Protein AF-A0A0F7FQ70-F1 (afdb_monomer)

Mean predicted aligned error: 16.41 Å

Sequence (147 aa):
MAVAADLGVTAEPLRTWVHQDKVEPVPGRRAAGESEAEELARLRAENARLLKAEKEWYPEHEILRRAAAPTFAPGGEVRLHRWHFISDNRADFGVKRLCRVLGASRAGYYRHLATRARRRRVPGRGEADRGQDPCHPRRAPWRCRSR

pLDDT: mean 76.31, std 18.81, range [36.97, 96.25]

Secondary structure (DSSP, 8-state):
-HHHHHTT--HHHHHHHHHHHHH----SSPPTT--HHHHHHHHHHHHHHH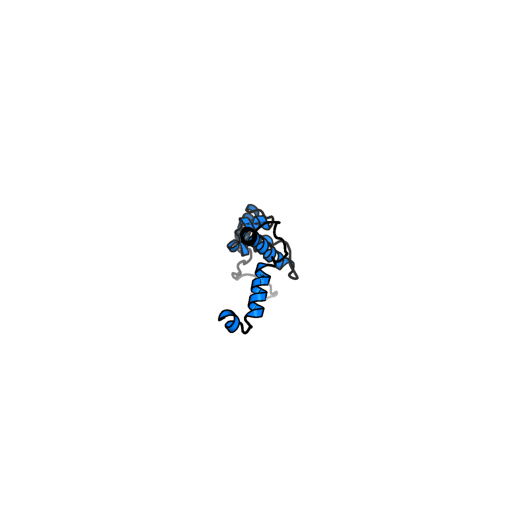HHHHHHHHHHHHHHHHHHGGGGSTT--TTSHHHHHHHHHHHHH-HHHHHHHTT--HHHHHHHHHHHHHHHHS--S--------S-------------

Structure (mmCIF, N/CA/C/O backbone):
data_AF-A0A0F7FQ70-F1
#
_entry.id   AF-A0A0F7FQ70-F1
#
loop_
_atom_site.group_PDB
_atom_site.id
_atom_site.type_symbol
_atom_site.label_atom_id
_atom_site.label_alt_id
_atom_site.label_comp_id
_atom_site.label_asym_id
_atom_site.label_entity_id
_atom_site.label_seq_id
_atom_site.pdbx_PDB_ins_code
_atom_site.Cartn_x
_atom_site.Cartn_y
_atom_site.Cartn_z
_atom_site.occupancy
_atom_site.B_iso_or_equiv
_atom_site.auth_seq_id
_atom_site.auth_comp_id
_atom_site.auth_asym_id
_atom_site.auth_atom_id
_atom_site.pdbx_PDB_model_num
ATOM 1 N N . MET A 1 1 ? -24.125 -20.918 40.173 1.00 57.19 1 MET A N 1
ATOM 2 C CA . MET A 1 1 ? -22.965 -21.592 40.798 1.00 57.19 1 MET A CA 1
ATOM 3 C C . MET A 1 1 ? -22.102 -22.359 39.795 1.00 57.19 1 MET A C 1
ATOM 5 O O . MET A 1 1 ? -20.919 -22.465 40.061 1.00 57.19 1 MET A O 1
ATOM 9 N N . ALA A 1 2 ? -22.631 -22.819 38.649 1.00 78.38 2 ALA A N 1
ATOM 10 C CA . ALA A 1 2 ? -21.853 -23.564 37.645 1.00 78.38 2 ALA A CA 1
ATOM 11 C C . ALA A 1 2 ? -20.607 -22.813 37.126 1.00 78.38 2 ALA A C 1
ATOM 13 O O . ALA A 1 2 ? -19.503 -23.310 37.276 1.00 78.38 2 ALA A O 1
ATOM 14 N N . VAL A 1 3 ? -20.757 -21.559 36.677 1.00 85.19 3 VAL A N 1
ATOM 15 C CA . VAL A 1 3 ? -19.649 -20.769 36.093 1.00 85.19 3 VAL A CA 1
ATOM 16 C C . VAL A 1 3 ? -18.444 -20.597 37.033 1.00 85.19 3 VAL A C 1
ATOM 18 O O . VAL A 1 3 ? -17.309 -20.622 36.582 1.00 85.19 3 VAL A O 1
ATOM 21 N N . ALA A 1 4 ? -18.661 -20.434 38.343 1.00 89.06 4 ALA A N 1
ATOM 22 C CA . ALA A 1 4 ? -17.558 -20.308 39.303 1.00 89.06 4 ALA A CA 1
ATOM 23 C C . ALA A 1 4 ? -16.790 -21.634 39.458 1.00 89.06 4 ALA A C 1
ATOM 25 O O . ALA A 1 4 ? -15.562 -21.639 39.479 1.00 89.06 4 ALA A O 1
ATOM 26 N N . ALA A 1 5 ? -17.520 -22.754 39.493 1.00 87.00 5 ALA A N 1
ATOM 27 C CA . ALA A 1 5 ? -16.941 -24.090 39.570 1.00 87.00 5 ALA A CA 1
ATOM 28 C C . ALA A 1 5 ? -16.152 -24.450 38.299 1.00 87.00 5 ALA A C 1
ATOM 30 O O . ALA A 1 5 ? -15.048 -24.974 38.412 1.00 87.00 5 ALA A O 1
ATOM 31 N N . ASP A 1 6 ? -16.664 -24.094 37.116 1.00 89.94 6 ASP A N 1
ATOM 32 C CA . ASP A 1 6 ? -15.988 -24.319 35.827 1.00 89.94 6 ASP A CA 1
ATOM 33 C C . ASP A 1 6 ? -14.658 -23.550 35.722 1.00 89.94 6 ASP A C 1
ATOM 35 O O . ASP A 1 6 ? -13.715 -23.995 35.070 1.00 89.94 6 ASP A O 1
ATOM 39 N N . LEU A 1 7 ? -14.571 -22.399 36.395 1.00 88.12 7 LEU A N 1
ATOM 40 C CA . LEU A 1 7 ? -13.381 -21.548 36.461 1.00 88.12 7 LEU A CA 1
ATOM 41 C C . LEU A 1 7 ? -12.443 -21.903 37.631 1.00 88.12 7 LEU A C 1
ATOM 43 O O . LEU A 1 7 ? -11.399 -21.271 37.784 1.00 88.12 7 LEU A O 1
ATOM 47 N N . GLY A 1 8 ? -12.805 -22.879 38.472 1.00 90.81 8 GLY A N 1
ATOM 48 C CA . GLY A 1 8 ? -12.015 -23.276 39.643 1.00 90.81 8 GLY A CA 1
ATOM 49 C C . GLY A 1 8 ? -11.924 -22.204 40.737 1.00 90.81 8 GLY A C 1
ATOM 50 O O . GLY A 1 8 ? -11.004 -22.239 41.553 1.00 90.81 8 GLY A O 1
ATOM 51 N N . VAL A 1 9 ? -12.856 -21.246 40.765 1.00 91.44 9 VAL A N 1
ATOM 52 C CA . VAL A 1 9 ? -12.894 -20.151 41.748 1.00 91.44 9 VAL A CA 1
ATOM 53 C C . VAL A 1 9 ? -14.139 -20.239 42.623 1.00 91.44 9 VAL A C 1
ATOM 55 O O . VAL A 1 9 ? -15.178 -20.776 42.238 1.00 91.44 9 VAL A O 1
ATOM 58 N N . THR A 1 10 ? -14.063 -19.690 43.832 1.00 90.31 10 THR A N 1
ATOM 59 C CA . THR A 1 10 ? -15.238 -19.601 44.701 1.00 90.31 10 THR A CA 1
ATOM 60 C C . THR A 1 10 ? -16.203 -18.518 44.199 1.00 90.31 10 THR A C 1
ATOM 62 O O . THR A 1 10 ? -15.847 -17.617 43.435 1.00 90.31 10 THR A O 1
ATOM 65 N N . ALA A 1 11 ? -17.473 -18.606 44.603 1.00 89.62 11 ALA A N 1
ATOM 66 C CA . ALA A 1 11 ? -18.513 -17.694 44.121 1.00 89.62 11 ALA A CA 1
ATOM 67 C C . ALA A 1 11 ? -18.330 -16.241 44.602 1.00 89.62 11 ALA A C 1
ATOM 69 O O . ALA A 1 11 ? -18.849 -15.323 43.970 1.00 89.62 11 ALA A O 1
ATOM 70 N N . GLU A 1 12 ? -17.622 -16.025 45.711 1.00 90.50 12 GLU A N 1
ATOM 71 C CA . GLU A 1 12 ? -17.380 -14.700 46.296 1.00 90.50 12 GLU A CA 1
ATOM 72 C C . GLU A 1 12 ? -16.413 -13.840 45.464 1.00 90.50 12 GLU A C 1
ATOM 74 O O . GLU A 1 12 ? -16.830 -12.757 45.058 1.00 90.50 12 GLU A O 1
ATOM 79 N N . PRO A 1 13 ? -15.198 -14.297 45.098 1.00 90.31 13 PRO A N 1
ATOM 80 C CA . PRO A 1 13 ? -14.314 -13.587 44.172 1.00 90.31 13 PRO A CA 1
ATOM 81 C C . PRO A 1 13 ? -14.985 -13.250 42.841 1.00 90.31 13 PRO A C 1
ATOM 83 O O . PRO A 1 13 ? -14.885 -12.118 42.377 1.00 90.31 13 PRO A O 1
ATOM 86 N N . LEU A 1 14 ? -15.740 -14.194 42.264 1.00 90.25 14 LEU A N 1
ATOM 87 C CA . LEU A 1 14 ? -16.453 -13.960 41.007 1.00 90.25 14 LEU A CA 1
ATOM 88 C C . LEU A 1 14 ? -17.495 -12.841 41.147 1.00 90.25 14 LEU A C 1
ATOM 90 O O . LEU A 1 14 ? -17.625 -12.005 40.258 1.00 90.25 14 LEU A O 1
ATOM 94 N N .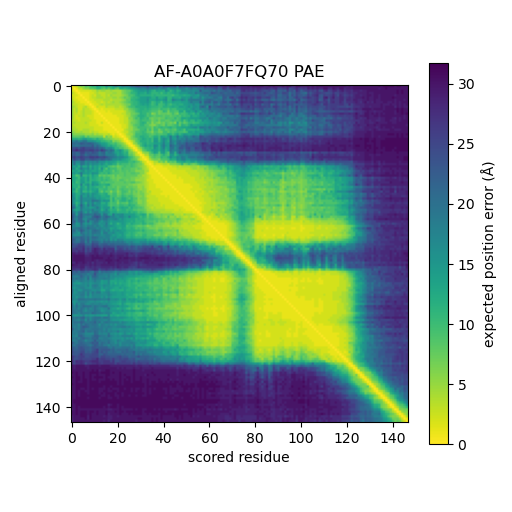 ARG A 1 15 ? -18.227 -12.791 42.267 1.00 90.06 15 ARG A N 1
ATOM 95 C CA . ARG A 1 15 ? -19.183 -11.707 42.548 1.00 90.06 15 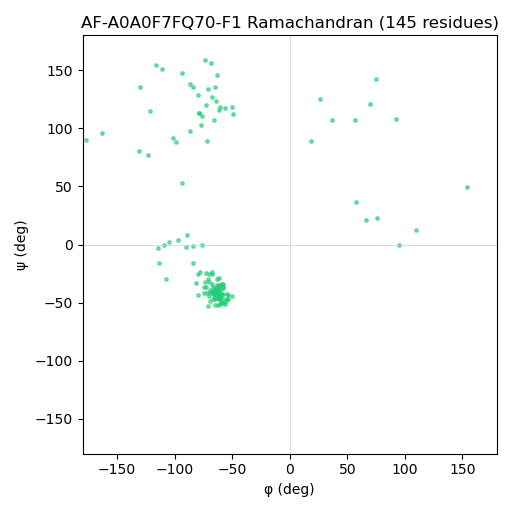ARG A CA 1
ATOM 96 C C . ARG A 1 15 ? -18.484 -10.370 42.743 1.00 90.06 15 ARG A C 1
ATOM 98 O O . ARG A 1 15 ? -18.973 -9.373 42.221 1.00 90.06 15 ARG A O 1
ATOM 105 N N . THR A 1 16 ? -17.357 -10.355 43.450 1.00 91.38 16 THR A N 1
ATOM 106 C CA . THR A 1 16 ? -16.540 -9.151 43.635 1.00 91.38 16 THR A CA 1
ATOM 107 C C . THR A 1 16 ? -16.040 -8.624 42.296 1.00 91.38 16 THR A C 1
ATOM 109 O O . THR A 1 16 ? -16.201 -7.439 42.033 1.00 91.38 16 THR A O 1
ATOM 112 N N . TRP A 1 17 ? -15.533 -9.483 41.410 1.00 90.38 17 TRP A N 1
ATOM 113 C CA . TRP A 1 17 ? -15.087 -9.070 40.077 1.00 90.38 17 TRP A CA 1
ATOM 114 C C . TRP A 1 17 ? -16.235 -8.597 39.189 1.00 90.38 17 TRP A C 1
ATOM 116 O O . TRP A 1 17 ? -16.111 -7.560 38.553 1.00 90.38 17 TRP A O 1
ATOM 126 N N . VAL A 1 18 ? -17.383 -9.283 39.197 1.00 89.88 18 VAL A N 1
ATOM 127 C CA . VAL A 1 18 ? -18.585 -8.829 38.470 1.00 89.88 18 VAL A CA 1
ATOM 128 C C . VAL A 1 18 ? -19.079 -7.481 38.996 1.00 89.88 18 VAL A C 1
ATOM 130 O O . VAL A 1 18 ? -19.590 -6.666 38.235 1.00 89.88 18 VAL A O 1
ATOM 133 N N . HIS A 1 19 ? -18.965 -7.236 40.299 1.00 87.19 19 HIS A N 1
ATOM 134 C CA . HIS A 1 19 ? -19.322 -5.951 40.884 1.00 87.19 19 HIS A CA 1
ATOM 135 C C . HIS A 1 19 ? -18.302 -4.867 40.519 1.00 87.19 19 HIS A C 1
ATOM 137 O O . HIS A 1 19 ? -18.694 -3.755 40.190 1.00 87.19 19 HIS A O 1
ATOM 143 N N . GLN A 1 20 ? -17.008 -5.180 40.555 1.00 82.38 20 GLN A N 1
ATOM 144 C CA . GLN A 1 20 ? -15.939 -4.263 40.160 1.00 82.38 20 GLN A CA 1
ATOM 145 C C . GLN A 1 20 ? -16.044 -3.880 38.683 1.00 82.38 20 GLN A C 1
ATOM 147 O O . GLN A 1 20 ? -16.004 -2.699 38.383 1.00 82.38 20 GLN A O 1
ATOM 152 N N . ASP A 1 21 ? -16.293 -4.832 37.785 1.00 81.88 21 ASP A N 1
ATOM 153 C CA . ASP A 1 21 ? -16.492 -4.587 36.347 1.00 81.88 21 ASP A CA 1
ATOM 154 C C . ASP A 1 21 ? -17.671 -3.637 36.064 1.00 81.88 21 ASP A C 1
ATOM 156 O O . ASP A 1 21 ? -17.619 -2.797 35.174 1.00 81.88 21 ASP A O 1
ATOM 160 N N . LYS A 1 22 ? -18.726 -3.708 36.885 1.00 76.38 22 LYS A N 1
ATOM 161 C CA . LYS A 1 22 ? -19.888 -2.812 36.782 1.00 76.38 22 LYS A CA 1
ATOM 162 C C . LYS A 1 22 ? -19.658 -1.414 37.354 1.00 76.38 22 LYS A C 1
ATOM 164 O O . LYS A 1 22 ? -20.421 -0.508 37.026 1.00 76.38 22 LYS A O 1
ATOM 169 N N . VAL A 1 23 ? -18.703 -1.259 38.270 1.00 70.94 23 VAL A N 1
ATOM 170 C CA . VAL A 1 23 ? -18.504 -0.030 39.059 1.00 70.94 23 VAL A CA 1
ATOM 171 C C . VAL A 1 23 ? -17.271 0.748 38.618 1.00 70.94 23 VAL A C 1
ATOM 173 O O . VAL A 1 23 ? -17.275 1.970 38.723 1.00 70.94 23 VAL A O 1
ATOM 176 N N . GLU A 1 24 ? -16.251 0.068 38.101 1.00 64.50 24 GLU A N 1
ATOM 177 C CA . GLU A 1 24 ? -15.010 0.649 37.598 1.00 64.50 24 GLU A CA 1
ATOM 178 C C . GLU A 1 24 ? -15.082 0.767 36.068 1.00 64.50 24 GLU A C 1
ATOM 180 O O . GLU A 1 24 ? -14.649 -0.141 35.353 1.00 64.50 24 GLU A O 1
ATOM 185 N N . PRO A 1 25 ? -15.608 1.873 35.509 1.00 59.75 25 PRO A N 1
ATOM 186 C CA . PRO A 1 25 ? -15.369 2.167 34.108 1.00 59.75 25 PRO A CA 1
ATOM 187 C C . PRO A 1 25 ? -13.857 2.316 33.925 1.00 59.75 25 PRO A C 1
ATOM 189 O O . PRO A 1 25 ? -13.252 3.200 34.529 1.00 59.75 25 PRO A O 1
ATOM 192 N N . VAL A 1 26 ? -13.241 1.458 33.104 1.00 62.31 26 VAL A N 1
ATOM 193 C CA . VAL A 1 26 ? -11.800 1.516 32.807 1.00 62.31 26 VAL A CA 1
ATOM 194 C C . VAL A 1 26 ? -11.427 2.960 32.435 1.00 62.31 26 VAL A C 1
ATOM 196 O O . VAL A 1 26 ? -11.874 3.455 31.393 1.00 62.31 26 VAL A O 1
ATOM 199 N N . PRO A 1 27 ? -10.637 3.675 33.261 1.00 52.97 27 PRO A N 1
ATOM 200 C CA . PRO A 1 27 ? -10.336 5.065 32.994 1.00 52.97 27 PRO A CA 1
ATOM 201 C C . PRO A 1 27 ? -9.282 5.123 31.896 1.00 52.97 27 PRO A C 1
ATOM 203 O O . PRO A 1 27 ? -8.094 4.884 32.105 1.00 52.97 27 PRO A O 1
ATOM 206 N N . GLY A 1 28 ? -9.745 5.440 30.692 1.00 56.56 28 GLY A N 1
ATOM 207 C CA . GLY A 1 2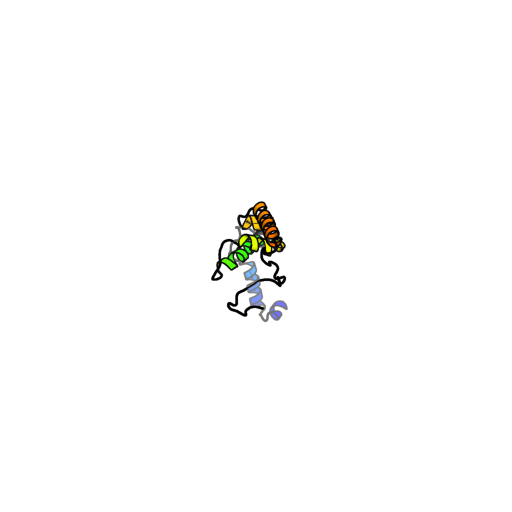8 ? -8.884 5.604 29.537 1.00 56.56 28 GLY A CA 1
ATOM 208 C C . GLY A 1 28 ? -9.669 6.044 28.314 1.00 56.56 28 GLY A C 1
ATOM 209 O O . GLY A 1 28 ? -10.071 5.214 27.516 1.00 56.56 28 GLY A O 1
ATOM 210 N N . ARG A 1 29 ? -9.794 7.366 28.125 1.00 56.69 29 ARG A N 1
ATOM 211 C CA . ARG A 1 29 ? -10.175 8.008 26.848 1.00 56.69 29 ARG A CA 1
ATOM 212 C C . ARG A 1 29 ? -11.663 7.942 26.436 1.00 56.69 29 ARG A C 1
ATOM 214 O O . ARG A 1 29 ? -11.964 8.155 25.262 1.00 56.69 29 ARG A O 1
ATOM 221 N N . ARG A 1 30 ? -12.596 7.762 27.376 1.00 56.91 30 ARG A N 1
ATOM 222 C CA . ARG A 1 30 ? -14.028 8.014 27.112 1.00 56.91 30 ARG A CA 1
ATOM 223 C C . ARG A 1 30 ? -14.270 9.515 26.976 1.00 56.91 30 ARG A C 1
ATOM 225 O O . ARG A 1 30 ? -13.773 10.290 27.797 1.00 56.91 30 ARG A O 1
ATOM 232 N N . ALA A 1 31 ? -15.023 9.940 25.962 1.00 59.94 31 ALA A N 1
ATOM 233 C CA . ALA A 1 31 ? -15.572 11.291 25.980 1.00 59.94 31 ALA A CA 1
ATOM 234 C C . ALA A 1 31 ? -16.557 11.366 27.157 1.00 59.94 31 ALA A C 1
ATOM 236 O O . ALA A 1 31 ? -17.305 10.419 27.400 1.00 59.94 31 ALA A O 1
ATOM 237 N N . ALA A 1 32 ? -16.509 12.441 27.944 1.00 58.03 32 ALA A N 1
ATOM 238 C CA . ALA A 1 32 ? -17.311 12.539 29.160 1.00 58.03 32 ALA A CA 1
ATOM 239 C C . ALA A 1 32 ? -18.808 12.348 28.840 1.00 58.03 32 ALA A C 1
ATOM 241 O O . ALA A 1 32 ? -19.382 13.137 28.094 1.00 58.03 32 ALA A O 1
ATOM 242 N N . GLY A 1 33 ? -19.419 11.298 29.402 1.00 64.75 33 GLY A N 1
ATOM 243 C CA . GLY A 1 33 ? -20.840 10.968 29.227 1.00 64.75 33 GLY A CA 1
ATOM 244 C C . GLY A 1 33 ? -21.171 9.959 28.121 1.00 64.75 33 GLY A C 1
ATOM 245 O O . GLY A 1 33 ? -22.339 9.627 27.961 1.00 64.75 33 GLY A O 1
ATOM 246 N N . GLU A 1 34 ? -20.182 9.454 27.382 1.00 71.56 34 GLU A N 1
ATOM 247 C CA . GLU A 1 34 ? -20.384 8.444 26.337 1.00 71.56 34 GLU A CA 1
ATOM 248 C C . GLU A 1 34 ? -20.514 7.043 26.962 1.00 71.56 34 GLU A C 1
ATOM 250 O O . GLU A 1 34 ? -19.686 6.626 27.782 1.00 71.56 34 GLU A O 1
ATOM 255 N N . SER A 1 35 ? -21.570 6.316 26.599 1.00 80.88 35 SER A N 1
ATOM 256 C CA . SER A 1 35 ? -21.757 4.931 27.035 1.00 80.88 35 SER A CA 1
ATOM 257 C C . SER A 1 35 ? -20.716 4.007 26.393 1.00 80.88 35 SER A C 1
ATOM 259 O O . SER A 1 35 ? -20.199 4.268 25.308 1.00 80.88 35 SER A O 1
ATOM 261 N N . GLU A 1 36 ? -20.438 2.866 27.024 1.00 79.69 36 GLU A N 1
ATOM 262 C CA . GLU A 1 36 ? -19.492 1.870 26.491 1.00 79.69 36 GLU A CA 1
ATOM 263 C C . GLU A 1 36 ? -19.890 1.368 25.099 1.00 79.69 36 GLU A C 1
ATOM 265 O O . GLU A 1 36 ? -19.041 1.096 24.250 1.00 79.69 36 GLU A O 1
ATOM 270 N N . ALA A 1 37 ? -21.198 1.280 24.844 1.00 83.44 37 ALA A N 1
ATOM 271 C CA . ALA A 1 37 ? -21.737 0.896 23.548 1.00 83.44 37 ALA A CA 1
ATOM 272 C C . ALA A 1 37 ? -21.448 1.951 22.466 1.00 83.44 37 ALA A C 1
ATOM 274 O O . ALA A 1 37 ? -21.101 1.592 21.337 1.00 83.44 37 ALA A O 1
ATOM 275 N N . GLU A 1 38 ? -21.561 3.235 22.804 1.00 85.69 38 GLU A N 1
ATOM 276 C CA . GLU A 1 38 ? -21.273 4.356 21.901 1.00 85.69 38 GLU A CA 1
ATOM 277 C C . GLU A 1 38 ? -19.773 4.473 21.614 1.00 85.69 38 GLU A C 1
ATOM 279 O O . GLU A 1 38 ? -19.376 4.563 20.449 1.00 85.69 38 GLU A O 1
ATOM 284 N N . GLU A 1 39 ? -18.930 4.359 22.643 1.00 86.44 39 GLU A N 1
ATOM 285 C CA . GLU A 1 39 ? -17.475 4.323 22.487 1.00 86.44 39 GLU A CA 1
ATOM 286 C C . GLU A 1 39 ? -17.048 3.158 21.580 1.00 86.44 39 GLU A C 1
ATOM 288 O O . GLU A 1 39 ? -16.277 3.337 20.631 1.00 86.44 39 GLU A O 1
ATOM 293 N N . LEU A 1 40 ? -17.595 1.962 21.811 1.00 88.50 40 LEU A N 1
ATOM 294 C CA . LEU A 1 40 ? -17.294 0.780 21.008 1.00 88.50 40 LEU A CA 1
ATOM 295 C C . LEU A 1 40 ? -17.755 0.937 19.551 1.00 88.50 40 LEU A C 1
ATOM 297 O O . LEU A 1 40 ? -17.054 0.501 18.632 1.00 88.50 40 LEU A O 1
ATOM 301 N N . ALA A 1 41 ? -18.911 1.562 19.318 1.00 91.75 41 ALA A N 1
ATOM 302 C CA . ALA A 1 41 ? -19.396 1.865 17.975 1.00 91.75 41 ALA A CA 1
ATOM 303 C C . ALA A 1 41 ? -18.473 2.863 17.257 1.00 91.75 41 ALA A C 1
ATOM 305 O O . ALA A 1 41 ? -1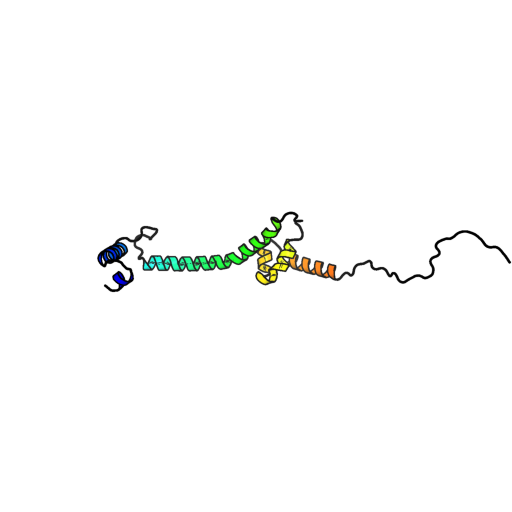8.091 2.619 16.106 1.00 91.75 41 ALA A O 1
ATOM 306 N N . ARG A 1 42 ? -18.041 3.928 17.947 1.00 92.25 42 ARG A N 1
ATOM 307 C CA . ARG A 1 42 ? -17.078 4.907 17.422 1.00 92.25 42 ARG A CA 1
ATOM 308 C C . ARG A 1 42 ? -15.755 4.243 17.057 1.00 92.25 42 ARG A C 1
ATOM 310 O O . ARG A 1 42 ? -15.287 4.399 15.931 1.00 92.25 42 ARG A O 1
ATOM 317 N N . LEU A 1 43 ? -15.183 3.461 17.972 1.00 94.31 43 LEU A N 1
ATOM 318 C CA . LEU A 1 43 ? -13.912 2.769 17.752 1.00 94.31 43 LEU A CA 1
ATOM 319 C C . LEU A 1 43 ? -14.000 1.758 16.603 1.00 94.31 43 LEU A C 1
ATOM 321 O O . LEU A 1 43 ? -13.054 1.619 15.830 1.00 94.31 43 LEU A O 1
ATOM 325 N N . ARG A 1 44 ? -15.132 1.064 16.430 1.00 94.69 44 ARG A N 1
ATOM 326 C CA . ARG A 1 44 ? -15.341 0.168 15.277 1.00 94.69 44 ARG A CA 1
ATOM 327 C C . ARG A 1 44 ? -15.431 0.933 13.959 1.00 94.69 44 ARG A C 1
ATOM 329 O O . ARG A 1 44 ? -14.840 0.492 12.973 1.00 94.69 44 ARG A O 1
ATOM 336 N N . ALA A 1 45 ? -16.124 2.069 13.935 1.00 95.19 45 ALA A N 1
ATOM 337 C CA . ALA A 1 45 ? -16.197 2.922 12.751 1.00 95.19 45 ALA A CA 1
ATOM 338 C C . ALA A 1 45 ? -14.819 3.503 12.386 1.00 95.19 45 ALA A C 1
ATOM 340 O O . ALA A 1 45 ? -14.431 3.507 11.215 1.00 95.19 45 ALA A O 1
ATOM 341 N N . GLU A 1 46 ? -14.051 3.934 13.387 1.00 93.75 46 GLU A N 1
ATOM 342 C CA . GLU A 1 46 ? -12.689 4.431 13.208 1.00 93.75 46 GLU A CA 1
ATOM 343 C C . GLU A 1 46 ? -11.742 3.331 12.715 1.00 93.75 46 GLU A C 1
ATOM 345 O O . GLU A 1 46 ? -11.062 3.523 11.708 1.00 93.75 46 GLU A O 1
ATOM 350 N N . ASN A 1 47 ? -11.768 2.144 13.325 1.00 95.94 47 ASN A N 1
ATOM 351 C CA . ASN A 1 47 ? -10.995 0.993 12.855 1.00 95.94 47 ASN A CA 1
ATOM 352 C C . ASN A 1 47 ? -11.348 0.617 11.411 1.00 95.94 47 ASN A C 1
ATOM 354 O O . ASN A 1 47 ? -10.455 0.379 10.601 1.00 95.94 47 ASN A O 1
ATOM 358 N N . ALA A 1 48 ? -12.633 0.614 11.045 1.00 96.25 48 ALA A N 1
ATOM 359 C CA . ALA A 1 48 ? -13.048 0.347 9.669 1.00 96.25 48 ALA A CA 1
ATOM 360 C C . ALA A 1 48 ? -12.497 1.399 8.687 1.00 96.25 48 ALA A C 1
ATOM 362 O O . ALA A 1 48 ? -12.036 1.054 7.593 1.00 96.25 48 ALA A O 1
ATOM 363 N N . ARG A 1 49 ? -12.496 2.678 9.083 1.00 94.69 49 ARG A N 1
ATOM 364 C CA . ARG A 1 49 ? -11.903 3.771 8.301 1.00 94.69 49 ARG A CA 1
ATOM 365 C C . ARG A 1 49 ? -10.389 3.605 8.153 1.00 94.69 49 ARG A C 1
ATOM 367 O O . ARG A 1 49 ? -9.881 3.765 7.042 1.00 94.69 49 ARG A O 1
ATOM 374 N N . LEU A 1 50 ? -9.682 3.275 9.232 1.00 94.00 50 LEU A N 1
ATOM 375 C CA . LEU A 1 50 ? -8.230 3.073 9.223 1.00 94.00 50 LEU A CA 1
ATOM 376 C C . LEU A 1 50 ? -7.835 1.872 8.361 1.00 94.00 50 LEU A C 1
ATOM 378 O O . LEU A 1 50 ? -6.970 2.008 7.501 1.00 94.00 50 LEU A O 1
ATOM 382 N N . LEU A 1 51 ? -8.534 0.743 8.489 1.00 94.00 51 LEU A N 1
ATOM 383 C CA . LEU A 1 51 ? -8.300 -0.442 7.656 1.00 94.00 51 LEU A CA 1
ATOM 384 C C . LEU A 1 51 ? -8.514 -0.157 6.165 1.00 94.00 51 LEU A C 1
ATOM 386 O O . LEU A 1 51 ? -7.826 -0.718 5.311 1.00 94.00 51 LEU A O 1
ATOM 390 N N . LYS A 1 52 ? -9.468 0.714 5.822 1.00 92.31 52 LYS A N 1
ATOM 391 C CA . LYS A 1 52 ? -9.654 1.153 4.435 1.00 92.31 52 LYS A CA 1
ATOM 392 C C . LYS A 1 52 ? -8.464 1.986 3.952 1.00 92.31 52 LYS A C 1
ATOM 394 O O . LYS A 1 52 ? -7.952 1.719 2.867 1.00 92.31 52 LYS A O 1
ATOM 399 N N . ALA A 1 53 ? -8.013 2.948 4.755 1.00 88.94 53 ALA A N 1
ATOM 400 C CA . ALA A 1 53 ? -6.862 3.785 4.423 1.00 88.94 53 ALA A CA 1
ATOM 401 C C . ALA A 1 53 ? -5.570 2.958 4.281 1.00 88.94 53 ALA A C 1
ATOM 403 O O . ALA A 1 53 ? -4.807 3.158 3.337 1.00 88.94 53 ALA A O 1
ATOM 404 N N . GLU A 1 54 ? -5.359 1.976 5.159 1.00 88.88 54 GLU A N 1
ATOM 405 C CA . GLU A 1 54 ? -4.216 1.064 5.094 1.00 88.88 54 GLU A CA 1
ATOM 406 C C . GLU A 1 54 ? -4.213 0.256 3.790 1.00 88.88 54 GLU A C 1
ATOM 408 O O . GLU A 1 54 ? -3.197 0.198 3.098 1.00 88.88 54 GLU A O 1
ATOM 413 N N . LYS A 1 55 ? -5.366 -0.297 3.391 1.00 86.00 55 LYS A N 1
ATOM 414 C CA . LYS A 1 55 ? -5.508 -1.020 2.115 1.00 86.00 55 LYS A CA 1
ATOM 415 C C . LYS A 1 55 ? -5.214 -0.144 0.898 1.00 86.00 55 LYS A C 1
ATOM 417 O O . LYS A 1 55 ? -4.693 -0.646 -0.097 1.00 86.00 55 LYS A O 1
ATOM 422 N N . GLU A 1 56 ? -5.556 1.141 0.949 1.00 85.94 56 GLU A N 1
ATOM 423 C CA . GLU A 1 56 ? -5.268 2.089 -0.132 1.00 85.94 56 GLU A CA 1
ATOM 424 C C . GLU A 1 56 ? -3.778 2.452 -0.203 1.00 85.94 56 GLU A C 1
ATOM 426 O O . GLU A 1 56 ? -3.234 2.583 -1.302 1.00 85.94 56 GLU A O 1
ATOM 431 N N . TRP A 1 57 ? -3.112 2.561 0.949 1.00 87.06 57 TRP A N 1
ATOM 432 C CA . TRP A 1 57 ? -1.699 2.934 1.051 1.00 87.06 57 TRP A CA 1
ATOM 433 C C . TRP A 1 57 ? -0.733 1.765 0.800 1.00 87.06 57 TRP A C 1
ATOM 435 O O . TRP A 1 57 ? 0.334 1.949 0.205 1.00 87.06 57 TRP A O 1
ATOM 445 N N . TYR A 1 58 ? -1.121 0.545 1.184 1.00 87.25 58 TYR A N 1
ATOM 446 C CA . TYR A 1 58 ? -0.284 -0.657 1.115 1.00 87.25 58 TYR A CA 1
ATOM 447 C C . TYR A 1 58 ? 0.387 -0.897 -0.254 1.00 87.25 58 TYR A C 1
ATOM 449 O O . TYR A 1 58 ? 1.589 -1.171 -0.281 1.00 87.25 58 TYR A O 1
ATOM 457 N N . PRO A 1 59 ? -0.297 -0.747 -1.410 1.00 88.25 59 PRO A N 1
ATOM 458 C CA . PRO A 1 59 ? 0.332 -0.953 -2.712 1.00 88.25 59 PRO A CA 1
ATOM 459 C C . PRO A 1 59 ? 1.458 0.042 -3.000 1.00 88.25 59 PRO A C 1
ATOM 461 O O . PRO A 1 59 ? 2.431 -0.318 -3.655 1.00 88.25 59 PRO A O 1
ATOM 464 N N . GLU A 1 60 ? 1.335 1.293 -2.549 1.00 90.25 60 GLU A N 1
ATOM 465 C CA . GLU A 1 60 ? 2.362 2.317 -2.770 1.00 90.25 60 GLU A CA 1
ATOM 466 C C . GLU A 1 60 ? 3.571 2.080 -1.860 1.00 90.25 60 GLU A C 1
ATOM 468 O O . GLU A 1 60 ? 4.710 2.138 -2.329 1.00 90.25 60 GLU A O 1
ATOM 473 N N . HIS A 1 61 ? 3.328 1.716 -0.599 1.00 91.38 61 HIS A N 1
ATOM 474 C CA . HIS A 1 61 ? 4.389 1.338 0.332 1.00 91.38 61 HIS A CA 1
ATOM 475 C C . HIS A 1 61 ? 5.165 0.104 -0.142 1.00 91.38 61 HIS A C 1
ATOM 477 O O . HIS A 1 61 ? 6.396 0.110 -0.153 1.00 91.38 61 HIS A O 1
ATOM 483 N N . GLU A 1 62 ? 4.466 -0.931 -0.609 1.00 93.12 62 GLU A N 1
ATOM 484 C CA . GLU A 1 62 ? 5.103 -2.144 -1.123 1.00 93.12 62 GLU A CA 1
ATOM 485 C C . GLU A 1 62 ? 5.941 -1.863 -2.381 1.00 93.12 62 GLU A C 1
ATOM 487 O O . GLU A 1 62 ? 7.038 -2.407 -2.527 1.00 93.12 62 GLU A O 1
ATOM 492 N N . ILE A 1 63 ? 5.484 -0.962 -3.262 1.00 91.62 63 ILE A N 1
ATOM 493 C CA . ILE A 1 63 ? 6.282 -0.500 -4.407 1.00 91.62 63 ILE A CA 1
ATOM 494 C C . ILE A 1 63 ? 7.592 0.134 -3.932 1.00 91.62 63 ILE A C 1
ATOM 496 O O . ILE A 1 63 ? 8.653 -0.219 -4.449 1.00 91.62 63 ILE A O 1
ATOM 500 N N . LEU A 1 64 ? 7.535 1.055 -2.967 1.00 88.56 64 LEU A N 1
ATOM 501 C CA . LEU A 1 64 ? 8.727 1.734 -2.450 1.00 88.56 64 LEU A CA 1
ATOM 502 C C . LEU A 1 64 ? 9.674 0.752 -1.751 1.00 88.56 64 LEU A C 1
ATOM 504 O O . LEU A 1 64 ? 10.878 0.786 -2.011 1.00 88.56 64 LEU A O 1
ATOM 508 N N . ARG A 1 65 ? 9.137 -0.177 -0.951 1.00 88.62 65 ARG A N 1
ATOM 509 C CA . ARG A 1 65 ? 9.910 -1.237 -0.289 1.00 88.62 65 ARG A CA 1
ATOM 510 C C . ARG A 1 65 ? 10.668 -2.098 -1.302 1.00 88.62 65 ARG A C 1
ATOM 512 O O . ARG A 1 65 ? 11.879 -2.273 -1.173 1.00 88.62 65 ARG A O 1
ATOM 519 N N . ARG A 1 66 ? 9.985 -2.601 -2.339 1.00 88.75 66 ARG A N 1
ATOM 520 C CA . ARG A 1 66 ? 10.616 -3.412 -3.398 1.00 88.75 66 ARG A CA 1
ATOM 521 C C . ARG A 1 66 ? 11.605 -2.604 -4.240 1.00 88.75 66 ARG A C 1
ATOM 523 O O . ARG A 1 66 ? 12.624 -3.145 -4.655 1.00 88.75 66 ARG A O 1
ATOM 530 N N . ALA A 1 67 ? 11.317 -1.329 -4.507 1.00 84.69 67 ALA A N 1
ATOM 531 C CA . ALA A 1 67 ? 12.189 -0.458 -5.295 1.00 84.69 67 ALA A CA 1
ATOM 532 C C . ALA A 1 67 ? 13.476 -0.076 -4.549 1.00 84.69 67 ALA A C 1
ATOM 534 O O . ALA A 1 67 ? 14.501 0.145 -5.191 1.00 84.69 67 ALA A O 1
ATOM 535 N N . ALA A 1 68 ? 13.431 -0.005 -3.217 1.00 79.88 68 ALA A N 1
ATOM 536 C CA . ALA A 1 68 ? 14.581 0.312 -2.378 1.00 79.88 68 ALA A CA 1
ATOM 537 C C . ALA A 1 68 ? 15.516 -0.888 -2.148 1.00 79.88 68 ALA A C 1
ATOM 539 O O . ALA A 1 68 ? 16.705 -0.685 -1.917 1.00 79.88 68 ALA A O 1
ATOM 540 N N . ALA A 1 69 ? 15.017 -2.127 -2.244 1.00 73.62 69 ALA A N 1
ATOM 541 C CA . ALA A 1 69 ? 15.800 -3.332 -1.951 1.00 73.62 69 ALA A CA 1
ATOM 542 C C . ALA A 1 69 ? 17.129 -3.449 -2.743 1.00 73.62 69 ALA A C 1
ATOM 544 O O . ALA A 1 69 ? 18.148 -3.754 -2.125 1.00 73.62 69 ALA A O 1
ATOM 545 N N . PRO A 1 70 ? 17.191 -3.151 -4.059 1.00 66.81 70 PRO A N 1
ATOM 546 C CA . PRO A 1 70 ? 18.442 -3.207 -4.824 1.00 66.81 70 PRO A CA 1
ATOM 547 C C . PRO A 1 70 ? 19.421 -2.070 -4.497 1.00 66.81 70 PRO A C 1
ATOM 549 O O . PRO A 1 70 ? 20.621 -2.226 -4.692 1.00 66.81 70 PRO A O 1
ATOM 552 N N . THR A 1 71 ? 18.933 -0.930 -3.996 1.00 58.69 71 THR A N 1
ATOM 553 C CA . THR A 1 71 ? 19.755 0.251 -3.665 1.00 58.69 71 THR A CA 1
ATOM 554 C C . THR A 1 71 ? 20.690 -0.007 -2.481 1.00 58.69 71 THR A C 1
ATOM 556 O O . THR A 1 71 ? 21.741 0.617 -2.382 1.00 58.69 71 THR A O 1
ATOM 559 N N . PHE A 1 72 ? 20.330 -0.944 -1.601 1.00 53.28 72 PHE A N 1
ATOM 560 C CA . PHE A 1 72 ? 21.145 -1.355 -0.454 1.00 53.28 72 PHE A CA 1
ATOM 561 C C . PHE A 1 72 ? 21.980 -2.618 -0.723 1.00 53.28 72 PHE A C 1
ATOM 563 O O . PHE A 1 72 ? 22.662 -3.101 0.179 1.00 53.28 72 PHE A O 1
ATOM 570 N N . ALA A 1 73 ? 21.954 -3.158 -1.947 1.00 55.31 73 ALA A N 1
ATOM 571 C CA . ALA A 1 73 ? 22.806 -4.277 -2.333 1.00 55.31 73 ALA A CA 1
ATOM 572 C C . ALA A 1 73 ? 24.203 -3.771 -2.761 1.00 55.31 73 ALA A C 1
ATOM 574 O O . ALA A 1 73 ? 24.298 -2.797 -3.516 1.00 55.31 73 ALA A O 1
ATOM 575 N N . PRO A 1 74 ? 25.305 -4.404 -2.315 1.00 44.41 74 PRO A N 1
ATOM 576 C CA . PRO A 1 74 ? 26.650 -3.983 -2.701 1.00 44.41 74 PRO A CA 1
ATOM 577 C C . PRO A 1 74 ? 26.879 -4.154 -4.218 1.00 44.41 74 PRO A C 1
ATOM 579 O O . PRO A 1 74 ? 26.736 -5.254 -4.746 1.00 44.41 74 PRO A O 1
ATOM 582 N N . GLY A 1 75 ? 27.254 -3.062 -4.909 1.00 57.03 75 GLY A N 1
ATOM 583 C CA . GLY A 1 75 ? 27.703 -3.061 -6.318 1.00 57.03 75 GLY A CA 1
ATOM 584 C C . GLY A 1 75 ? 26.775 -2.437 -7.383 1.00 57.03 75 GLY A C 1
ATOM 585 O O . GLY A 1 75 ? 27.009 -2.641 -8.571 1.00 57.03 75 GLY A O 1
ATOM 586 N N . GLY A 1 76 ? 25.720 -1.699 -7.018 1.00 52.44 76 GLY A N 1
ATOM 587 C CA . GLY A 1 76 ? 24.676 -1.268 -7.966 1.00 52.44 76 GLY A CA 1
ATOM 588 C C . GLY A 1 76 ? 25.002 -0.060 -8.866 1.00 52.44 76 GLY A C 1
ATOM 589 O O . GLY A 1 76 ? 25.044 1.080 -8.410 1.00 52.44 76 GLY A O 1
ATOM 590 N N . GLU A 1 77 ? 25.114 -0.280 -10.180 1.00 47.38 77 GLU A N 1
ATOM 591 C CA . GLU A 1 77 ? 25.134 0.774 -11.206 1.00 47.38 77 GLU A CA 1
ATOM 592 C C . GLU A 1 77 ? 23.721 1.38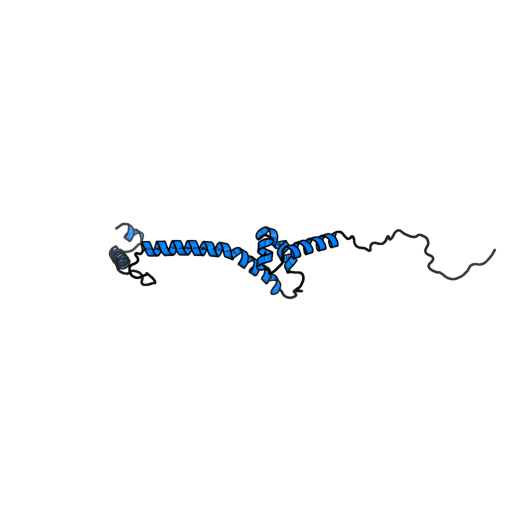8 -11.396 1.00 47.38 77 GLU A C 1
ATOM 594 O O . GLU A 1 77 ? 22.744 0.714 -11.730 1.00 47.38 77 GLU A O 1
ATOM 599 N N . VAL A 1 78 ? 23.580 2.699 -11.167 1.00 50.31 78 VAL A N 1
ATOM 600 C CA . VAL A 1 78 ? 22.296 3.330 -10.771 1.00 50.31 78 VAL A CA 1
ATOM 601 C C . VAL A 1 78 ? 21.332 3.682 -11.928 1.00 50.31 78 VAL A C 1
ATOM 603 O O . VAL A 1 78 ? 20.223 4.154 -11.685 1.00 50.31 78 VAL A O 1
ATOM 606 N N . ARG A 1 79 ? 21.647 3.458 -13.213 1.00 50.12 79 ARG A N 1
ATOM 607 C CA . ARG A 1 79 ? 20.879 4.117 -14.308 1.00 50.12 79 ARG A CA 1
ATOM 608 C C . ARG A 1 79 ? 19.950 3.238 -15.164 1.00 50.12 79 ARG A C 1
ATOM 610 O O . ARG A 1 79 ? 19.221 3.771 -16.001 1.00 50.12 79 ARG A O 1
ATOM 617 N N . LEU A 1 80 ? 19.863 1.929 -14.917 1.00 57.41 80 LEU A N 1
ATOM 618 C CA . LEU A 1 80 ? 18.967 1.012 -15.656 1.00 57.41 80 LEU A CA 1
ATOM 619 C C . LEU A 1 80 ? 17.846 0.386 -14.804 1.00 57.41 80 LEU A C 1
ATOM 621 O O . LEU A 1 80 ? 16.960 -0.283 -15.341 1.00 57.41 80 LEU A O 1
ATOM 625 N N . HIS A 1 81 ? 17.820 0.664 -13.500 1.00 73.88 81 HIS A N 1
ATOM 626 C CA . HIS A 1 81 ? 16.969 -0.065 -12.560 1.00 73.88 81 HIS A CA 1
ATOM 627 C C . HIS A 1 81 ? 15.478 0.297 -12.641 1.00 73.88 81 HIS A C 1
ATOM 629 O O . HIS A 1 81 ? 14.626 -0.582 -12.540 1.00 73.88 81 HIS A O 1
ATOM 635 N N . ARG A 1 82 ? 15.125 1.570 -12.886 1.00 81.88 82 ARG A N 1
ATOM 636 C CA . ARG A 1 82 ? 13.716 2.017 -12.837 1.00 81.88 82 ARG A CA 1
ATOM 637 C C . ARG A 1 82 ? 12.839 1.357 -13.903 1.00 81.88 82 ARG A C 1
ATOM 639 O O . ARG A 1 82 ? 11.724 0.940 -13.613 1.00 81.88 82 ARG A O 1
ATOM 646 N N . TRP A 1 83 ? 13.316 1.265 -15.146 1.00 87.44 83 TRP A N 1
ATOM 647 C CA . TRP A 1 83 ? 12.527 0.668 -16.233 1.00 87.44 83 TRP A CA 1
ATOM 648 C C . TRP A 1 83 ? 12.429 -0.854 -16.122 1.00 87.44 83 TRP A C 1
ATOM 650 O O . TRP A 1 83 ? 11.400 -1.425 -16.495 1.00 87.44 83 TRP A O 1
ATOM 660 N N . HIS A 1 84 ? 13.477 -1.495 -15.597 1.00 88.19 84 HIS A N 1
ATOM 661 C CA . HIS A 1 84 ? 13.461 -2.919 -15.279 1.00 88.19 84 HIS A CA 1
ATOM 662 C C . HIS A 1 84 ? 12.459 -3.202 -14.162 1.00 88.19 84 HIS A C 1
ATOM 664 O O . HIS A 1 84 ? 11.510 -3.938 -14.396 1.00 88.19 84 HIS A O 1
ATOM 670 N N . PHE A 1 85 ? 12.554 -2.472 -13.049 1.00 89.44 85 PHE A N 1
ATOM 671 C CA . PHE A 1 85 ? 11.630 -2.576 -11.924 1.00 89.44 85 PHE A CA 1
ATOM 672 C C . PHE A 1 85 ? 10.163 -2.410 -12.342 1.00 89.44 85 PHE A C 1
ATOM 674 O O . PHE A 1 85 ? 9.320 -3.229 -11.972 1.00 89.44 85 PHE A O 1
ATOM 681 N N . ILE A 1 86 ? 9.851 -1.385 -13.155 1.00 91.81 86 ILE A N 1
ATOM 682 C CA . ILE A 1 86 ? 8.490 -1.193 -13.684 1.00 91.81 86 ILE A CA 1
ATOM 683 C C . ILE A 1 86 ? 8.070 -2.404 -14.514 1.00 91.81 86 ILE A C 1
ATOM 685 O O . ILE A 1 86 ? 6.930 -2.840 -14.409 1.00 91.81 86 ILE A O 1
ATOM 689 N N . SER A 1 87 ? 8.964 -2.955 -15.334 1.00 91.75 87 SER A N 1
ATOM 690 C CA . SER A 1 87 ? 8.648 -4.132 -16.142 1.00 91.75 87 SER A CA 1
ATOM 691 C C . SER A 1 87 ? 8.376 -5.354 -15.272 1.00 91.75 87 SER A C 1
ATOM 693 O O . SER A 1 87 ? 7.377 -6.025 -15.514 1.00 91.75 87 SER A O 1
ATOM 695 N N . ASP A 1 88 ? 9.183 -5.607 -14.250 1.00 92.50 88 ASP A N 1
ATOM 696 C CA . ASP A 1 88 ? 9.072 -6.808 -13.416 1.00 92.50 88 ASP A CA 1
ATOM 697 C C . ASP A 1 88 ? 7.810 -6.780 -12.543 1.00 92.50 88 ASP A C 1
ATOM 699 O O . ASP A 1 88 ? 7.181 -7.808 -12.328 1.00 92.50 88 ASP A O 1
ATOM 703 N N . ASN A 1 89 ? 7.379 -5.589 -12.116 1.00 93.25 89 ASN A N 1
ATOM 704 C CA . ASN A 1 89 ? 6.268 -5.419 -11.176 1.00 93.25 89 ASN A CA 1
ATOM 705 C C . ASN A 1 89 ? 4.961 -4.931 -11.840 1.00 93.25 89 ASN A C 1
ATOM 707 O O . ASN A 1 89 ? 3.962 -4.694 -11.155 1.00 93.25 89 ASN A O 1
ATOM 711 N N . ARG A 1 90 ? 4.925 -4.746 -13.173 1.00 93.88 90 ARG A N 1
ATOM 712 C CA . ARG A 1 90 ? 3.738 -4.197 -13.871 1.00 93.88 90 ARG A CA 1
ATOM 713 C C . ARG A 1 90 ? 2.483 -5.054 -13.730 1.00 93.88 90 ARG A C 1
ATOM 715 O O . ARG A 1 90 ? 1.397 -4.491 -13.823 1.00 93.88 90 ARG A O 1
ATOM 722 N N . ALA A 1 91 ? 2.636 -6.369 -13.565 1.00 95.06 91 ALA A N 1
ATOM 723 C CA . ALA A 1 91 ? 1.520 -7.298 -13.401 1.00 95.06 91 ALA A CA 1
ATOM 724 C C . ALA A 1 91 ? 0.817 -7.090 -12.050 1.00 95.06 91 ALA A C 1
ATOM 726 O O . ALA A 1 91 ? -0.407 -7.073 -12.003 1.00 95.06 91 ALA A O 1
ATOM 727 N N . ASP A 1 92 ? 1.591 -6.824 -10.997 1.00 94.06 92 ASP A N 1
ATOM 728 C CA . ASP A 1 92 ? 1.087 -6.697 -9.628 1.00 94.06 92 ASP A CA 1
ATOM 729 C C . ASP A 1 92 ? 0.444 -5.326 -9.370 1.00 94.06 92 ASP A C 1
ATOM 731 O O . ASP A 1 92 ? -0.615 -5.221 -8.755 1.00 94.06 92 ASP A O 1
ATOM 735 N N . PHE A 1 93 ? 1.079 -4.243 -9.838 1.00 93.19 93 PHE A N 1
ATOM 736 C CA . PHE A 1 93 ? 0.672 -2.877 -9.463 1.00 93.19 93 PHE A CA 1
ATOM 737 C C . PHE A 1 93 ? 0.101 -2.044 -10.612 1.00 93.19 93 PHE A C 1
ATOM 739 O O . PHE A 1 93 ? -0.515 -1.001 -10.373 1.00 93.19 93 PHE A O 1
ATOM 746 N N . GLY A 1 94 ? 0.319 -2.463 -11.859 1.00 94.94 94 GLY A N 1
ATOM 747 C CA . GLY A 1 94 ? -0.019 -1.689 -13.046 1.00 94.94 94 GLY A CA 1
ATOM 748 C C . GLY A 1 94 ? 0.942 -0.522 -13.317 1.00 94.94 94 GLY A C 1
ATOM 749 O O . GLY A 1 94 ? 1.376 0.216 -12.430 1.00 94.94 94 GLY A O 1
ATOM 750 N N . VAL A 1 95 ? 1.227 -0.287 -14.601 1.00 95.25 95 VAL A N 1
ATOM 751 C CA . VAL A 1 95 ? 2.188 0.739 -15.061 1.00 95.25 95 VAL A CA 1
ATOM 752 C C . VAL A 1 95 ? 1.819 2.147 -14.577 1.00 95.25 95 VAL A C 1
ATOM 754 O O . VAL A 1 95 ? 2.695 2.931 -14.225 1.00 95.25 95 VAL A O 1
ATOM 757 N N . LYS A 1 96 ? 0.522 2.490 -14.526 1.00 95.50 96 LYS A N 1
ATOM 758 C CA . LYS A 1 96 ? 0.063 3.827 -14.105 1.00 95.50 96 LYS A CA 1
ATOM 759 C C . LYS A 1 96 ? 0.471 4.144 -12.663 1.00 95.50 96 LYS A C 1
ATOM 761 O O . LYS A 1 96 ? 0.966 5.243 -12.419 1.00 95.50 96 LYS A O 1
ATOM 766 N N . ARG A 1 97 ? 0.262 3.203 -11.736 1.00 94.38 97 ARG A N 1
ATOM 767 C CA . ARG A 1 97 ? 0.595 3.374 -10.315 1.00 94.38 97 ARG A CA 1
ATOM 768 C C . ARG A 1 97 ? 2.106 3.417 -10.124 1.00 94.38 97 ARG A C 1
ATOM 770 O O . ARG A 1 97 ? 2.605 4.368 -9.536 1.00 94.38 97 ARG A O 1
ATOM 777 N N . LEU A 1 98 ? 2.825 2.467 -10.723 1.00 93.12 98 LEU A N 1
ATOM 778 C CA . LEU A 1 98 ? 4.289 2.422 -10.681 1.00 93.12 98 LEU A CA 1
ATOM 779 C C . LEU A 1 98 ? 4.920 3.728 -11.174 1.00 93.12 98 LEU A C 1
ATOM 781 O O . LEU A 1 98 ? 5.787 4.286 -10.513 1.00 93.12 98 LEU A O 1
ATOM 785 N N . CYS A 1 99 ? 4.458 4.259 -12.308 1.00 92.94 99 CYS A N 1
ATOM 786 C CA . CYS A 1 99 ? 4.954 5.529 -12.830 1.00 92.94 99 CYS A CA 1
ATOM 787 C C . CYS A 1 99 ? 4.691 6.707 -11.882 1.00 92.94 99 CYS A C 1
ATOM 789 O O . CYS A 1 99 ? 5.573 7.547 -11.723 1.00 92.94 99 CYS A O 1
ATOM 791 N N . ARG A 1 100 ? 3.513 6.765 -11.245 1.00 93.06 100 ARG A N 1
ATOM 792 C CA . ARG A 1 100 ? 3.185 7.812 -10.266 1.00 93.06 100 ARG A CA 1
ATOM 793 C C . ARG A 1 100 ? 4.123 7.750 -9.060 1.00 93.06 100 ARG A C 1
ATOM 795 O O . ARG A 1 100 ? 4.733 8.760 -8.737 1.00 93.06 100 ARG A O 1
ATOM 802 N N . VAL A 1 101 ? 4.255 6.574 -8.446 1.00 91.75 101 VAL A N 1
ATOM 803 C CA . VAL A 1 101 ? 5.056 6.377 -7.226 1.00 91.75 101 VAL A CA 1
ATOM 804 C C . VAL A 1 101 ? 6.550 6.604 -7.491 1.00 91.75 101 VAL A C 1
ATOM 806 O O . VAL A 1 101 ? 7.233 7.222 -6.686 1.00 91.75 101 VAL A O 1
ATOM 809 N N . LEU A 1 102 ? 7.064 6.174 -8.648 1.00 89.19 102 LEU A N 1
ATOM 810 C CA . LEU A 1 102 ? 8.491 6.276 -8.998 1.00 89.19 102 LEU A CA 1
ATOM 811 C C . LEU A 1 102 ? 8.877 7.591 -9.706 1.00 89.19 102 LEU A C 1
ATOM 813 O O . LEU A 1 102 ? 9.977 7.682 -10.268 1.00 89.19 102 LEU A O 1
ATOM 817 N N . GLY A 1 103 ? 7.970 8.572 -9.792 1.00 88.69 103 GLY A N 1
ATOM 818 C CA . GLY A 1 103 ? 8.223 9.841 -10.489 1.00 88.69 103 GLY A CA 1
ATOM 819 C C . GLY A 1 103 ? 8.620 9.663 -11.964 1.00 88.69 103 GLY A C 1
ATOM 820 O O . GLY A 1 103 ? 9.509 10.345 -12.479 1.00 88.69 103 GLY A O 1
ATOM 821 N N . ALA A 1 104 ? 8.027 8.684 -12.653 1.00 89.56 104 ALA A N 1
ATOM 822 C CA . ALA A 1 104 ? 8.317 8.356 -14.047 1.00 89.56 104 ALA A CA 1
ATOM 823 C C . ALA A 1 104 ? 7.141 8.707 -14.966 1.00 89.56 104 ALA A C 1
ATOM 825 O O . ALA A 1 104 ? 5.978 8.619 -14.584 1.00 89.56 104 ALA A O 1
ATOM 826 N N . SER A 1 105 ? 7.417 9.033 -16.231 1.00 93.00 105 SER A N 1
ATOM 827 C CA . SER A 1 105 ? 6.353 9.238 -17.217 1.00 93.00 105 SER A CA 1
ATOM 828 C C . SER A 1 105 ? 5.944 7.922 -17.889 1.00 93.00 105 SER A C 1
ATOM 830 O O . SER A 1 105 ? 6.790 7.117 -18.290 1.00 93.00 105 SER A O 1
ATOM 832 N N . ARG A 1 106 ? 4.630 7.723 -18.083 1.00 94.88 106 ARG A N 1
ATOM 833 C CA . ARG A 1 106 ? 4.083 6.571 -18.832 1.00 94.88 106 ARG A CA 1
ATOM 834 C C . ARG A 1 106 ? 4.619 6.524 -20.267 1.00 94.88 106 ARG A C 1
ATOM 836 O O . ARG A 1 106 ? 5.029 5.471 -20.741 1.00 94.88 106 ARG A O 1
ATOM 843 N N . ALA A 1 107 ? 4.666 7.676 -20.937 1.00 94.81 107 ALA A N 1
ATOM 844 C CA . ALA A 1 107 ? 5.218 7.792 -22.286 1.00 94.81 107 ALA A CA 1
ATOM 845 C C . ALA A 1 107 ? 6.714 7.429 -22.331 1.00 94.81 107 ALA A C 1
ATOM 847 O O . ALA A 1 107 ? 7.156 6.750 -23.256 1.00 94.81 107 ALA A O 1
ATOM 848 N N . GLY A 1 108 ? 7.486 7.828 -21.312 1.00 92.44 108 GLY A N 1
ATOM 849 C CA . GLY A 1 108 ? 8.897 7.464 -21.183 1.00 92.44 108 GLY A CA 1
ATOM 850 C C . GLY A 1 108 ? 9.100 5.957 -21.037 1.00 92.44 108 GLY A C 1
ATOM 851 O O . GLY A 1 108 ? 9.959 5.394 -21.717 1.00 92.44 108 GLY A O 1
ATOM 852 N N . TYR A 1 109 ? 8.265 5.294 -20.231 1.00 92.12 109 TYR A N 1
ATOM 853 C CA . TYR A 1 109 ? 8.297 3.838 -20.079 1.00 92.12 109 TYR A CA 1
ATOM 854 C C . TYR A 1 109 ? 8.041 3.107 -21.405 1.00 92.12 109 TYR A C 1
ATOM 856 O O . TYR A 1 109 ? 8.844 2.269 -21.818 1.00 92.12 109 TYR A O 1
ATOM 864 N N . TYR A 1 110 ? 6.970 3.457 -22.122 1.00 94.06 110 TYR A N 1
ATOM 865 C CA . TYR A 1 110 ? 6.663 2.799 -23.395 1.00 94.06 110 TYR A CA 1
ATOM 866 C C . TYR A 1 110 ? 7.690 3.111 -24.492 1.00 94.06 110 TYR A C 1
ATOM 868 O O . TYR A 1 110 ? 8.039 2.224 -25.273 1.00 94.06 110 TYR A O 1
ATOM 876 N N . ARG A 1 111 ? 8.261 4.324 -24.514 1.00 93.88 111 ARG A N 1
ATOM 877 C CA . ARG A 1 111 ? 9.394 4.654 -25.396 1.00 93.88 111 ARG A CA 1
ATOM 878 C C . ARG A 1 111 ? 10.615 3.785 -25.086 1.00 93.88 111 ARG A C 1
ATOM 880 O O . ARG A 1 111 ? 11.269 3.304 -26.010 1.00 93.88 111 ARG A O 1
ATOM 887 N N . HIS A 1 112 ? 10.920 3.562 -23.807 1.00 89.25 112 HIS A N 1
ATOM 888 C CA . HIS A 1 112 ? 12.006 2.671 -23.398 1.00 89.25 112 HIS A CA 1
ATOM 889 C C . HIS A 1 112 ? 11.768 1.232 -23.882 1.00 89.25 112 HIS A C 1
ATOM 891 O O . HIS A 1 112 ? 12.665 0.636 -24.482 1.00 89.25 112 HIS A O 1
ATOM 897 N N . LEU A 1 113 ? 10.554 0.704 -23.695 1.00 91.06 113 LEU A N 1
ATOM 898 C CA . LEU A 1 113 ? 10.141 -0.612 -24.198 1.00 91.06 113 LEU A CA 1
ATOM 899 C C . LEU A 1 113 ? 10.332 -0.737 -25.714 1.00 91.06 113 LEU A C 1
ATOM 901 O O . LEU A 1 113 ? 10.950 -1.696 -26.177 1.00 91.06 113 LEU A O 1
ATOM 905 N N . ALA A 1 114 ? 9.870 0.255 -26.478 1.00 90.75 114 ALA A N 1
ATOM 906 C CA . ALA A 1 114 ? 10.011 0.275 -27.932 1.00 90.75 114 ALA A CA 1
ATOM 907 C C . ALA A 1 114 ? 11.488 0.280 -28.368 1.00 90.75 114 ALA A C 1
ATOM 909 O O . ALA A 1 114 ? 11.883 -0.497 -29.238 1.00 90.75 114 ALA A O 1
ATOM 910 N N . THR A 1 115 ? 12.332 1.098 -27.732 1.00 87.00 115 THR A N 1
ATOM 911 C CA . THR A 1 115 ? 13.777 1.136 -28.015 1.00 87.00 115 THR A CA 1
ATOM 912 C C . THR A 1 115 ? 14.462 -0.188 -27.671 1.00 87.00 115 THR A C 1
ATOM 914 O O . THR A 1 115 ? 15.294 -0.669 -28.441 1.00 87.00 115 THR A O 1
ATOM 917 N N . ARG A 1 116 ? 14.105 -0.817 -26.546 1.00 83.75 116 ARG A N 1
ATOM 918 C CA . ARG A 1 116 ? 14.658 -2.117 -26.131 1.00 83.75 116 ARG A CA 1
ATOM 919 C C . ARG A 1 116 ? 14.241 -3.241 -27.084 1.00 83.75 116 ARG A C 1
ATOM 921 O O . ARG A 1 116 ? 15.077 -4.067 -27.442 1.00 83.75 116 ARG A O 1
ATOM 928 N N . ALA A 1 117 ? 12.989 -3.241 -27.540 1.00 83.88 117 ALA A N 1
ATOM 929 C CA . ALA A 1 117 ? 12.505 -4.176 -28.553 1.00 83.88 117 ALA A CA 1
ATOM 930 C C . ALA A 1 117 ? 13.253 -4.010 -29.887 1.00 83.88 117 ALA A C 1
ATOM 932 O O . ALA A 1 117 ? 13.658 -5.004 -30.484 1.00 83.88 117 ALA A O 1
ATOM 933 N N . ARG A 1 118 ? 13.510 -2.766 -30.319 1.00 81.44 118 ARG A N 1
ATOM 934 C CA . ARG A 1 118 ? 14.320 -2.483 -31.517 1.00 81.44 118 ARG A CA 1
ATOM 935 C C . ARG A 1 118 ? 15.746 -3.019 -31.384 1.00 81.44 118 ARG A C 1
ATOM 937 O O . ARG A 1 118 ? 16.198 -3.700 -32.292 1.00 81.44 118 ARG A O 1
ATOM 944 N N . ARG A 1 119 ? 16.424 -2.796 -30.249 1.00 77.62 119 ARG A N 1
ATOM 945 C CA . ARG A 1 119 ? 17.785 -3.325 -30.008 1.00 77.62 119 ARG A CA 1
ATOM 946 C C . ARG A 1 119 ? 17.851 -4.852 -30.070 1.00 77.62 119 ARG A C 1
ATOM 948 O O . ARG A 1 119 ? 18.813 -5.376 -30.604 1.00 77.62 119 ARG A O 1
ATOM 955 N N . ARG A 1 120 ? 16.830 -5.556 -29.568 1.00 74.00 120 ARG A N 1
ATOM 956 C CA . ARG A 1 120 ? 16.758 -7.029 -29.640 1.00 74.00 120 ARG A CA 1
ATOM 957 C C . ARG A 1 120 ? 16.525 -7.565 -31.052 1.00 74.00 120 ARG A C 1
ATOM 959 O O . ARG A 1 120 ? 16.866 -8.708 -31.314 1.00 74.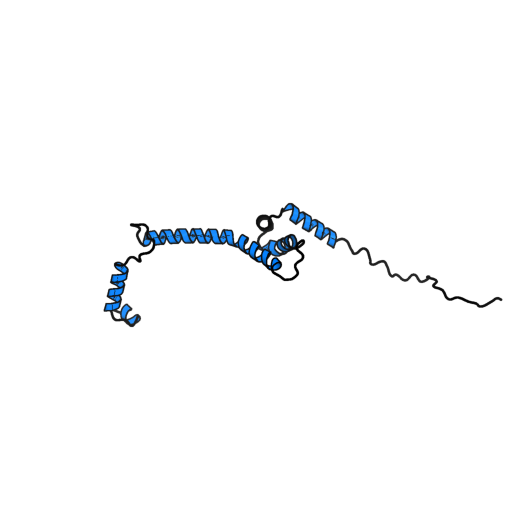00 120 ARG A O 1
ATOM 966 N N . ARG A 1 121 ? 15.914 -6.767 -31.932 1.00 72.00 121 ARG A N 1
ATOM 967 C CA . ARG A 1 121 ? 15.634 -7.147 -33.324 1.00 72.00 121 ARG A CA 1
ATOM 968 C C . ARG A 1 121 ? 16.809 -6.914 -34.269 1.00 72.00 121 ARG A C 1
ATOM 970 O O . ARG A 1 121 ? 16.765 -7.439 -35.371 1.00 72.00 121 ARG A O 1
ATOM 977 N N . VAL A 1 122 ? 17.814 -6.128 -33.880 1.00 59.41 122 VAL A N 1
ATOM 978 C CA . VAL A 1 122 ? 19.035 -5.963 -34.679 1.00 59.41 122 VAL A CA 1
ATOM 979 C C . VAL A 1 122 ? 19.881 -7.227 -34.483 1.00 59.41 122 VAL A C 1
ATOM 981 O O . VAL A 1 122 ? 20.373 -7.428 -33.372 1.00 59.41 122 VAL A O 1
ATOM 984 N N . PRO A 1 123 ? 20.047 -8.088 -35.505 1.00 54.59 123 PRO A N 1
ATOM 985 C CA . PRO A 1 123 ? 20.984 -9.201 -35.424 1.00 54.59 123 PRO A CA 1
ATOM 986 C C . PRO A 1 123 ? 22.394 -8.625 -35.272 1.00 54.59 123 PRO A C 1
ATOM 988 O O . PRO A 1 123 ? 22.683 -7.553 -35.814 1.00 54.59 123 PRO A O 1
ATOM 991 N N . GLY A 1 124 ? 23.265 -9.310 -34.530 1.00 56.94 124 GLY A N 1
ATOM 992 C CA . GLY A 1 124 ? 24.662 -8.908 -34.393 1.00 56.94 124 GLY A CA 1
ATOM 993 C C . GLY A 1 124 ? 25.272 -8.659 -35.771 1.00 56.94 124 GLY A C 1
ATOM 994 O O . GLY A 1 124 ? 25.327 -9.553 -36.611 1.00 56.94 124 GLY A O 1
ATOM 995 N N . ARG A 1 125 ? 25.711 -7.426 -36.029 1.00 54.81 125 ARG A N 1
ATOM 996 C CA . ARG A 1 125 ? 26.546 -7.125 -37.189 1.00 54.81 125 ARG A CA 1
ATOM 997 C C . ARG A 1 125 ? 27.922 -7.720 -36.885 1.00 54.81 125 ARG A C 1
ATOM 999 O O . ARG A 1 125 ? 28.739 -7.043 -36.271 1.00 54.81 125 ARG A O 1
ATOM 1006 N N . GLY A 1 126 ? 28.138 -8.985 -37.239 1.00 52.38 126 GLY A N 1
ATOM 1007 C CA . GLY A 1 126 ? 29.438 -9.626 -37.049 1.00 52.38 126 GLY A CA 1
ATOM 1008 C C . GLY A 1 126 ? 29.429 -11.142 -36.898 1.00 52.38 126 GLY A C 1
ATOM 1009 O O . GLY A 1 126 ? 30.085 -11.646 -36.000 1.00 52.38 126 GLY A O 1
ATOM 1010 N N . GLU A 1 127 ? 28.757 -11.867 -37.785 1.00 45.47 127 GLU A N 1
ATOM 1011 C CA . GLU A 1 127 ? 29.258 -13.182 -38.190 1.00 45.47 127 GLU A CA 1
ATOM 1012 C C . GLU A 1 127 ? 29.402 -13.126 -39.709 1.00 45.47 127 GLU A C 1
ATOM 1014 O O . GLU A 1 127 ? 28.525 -13.511 -40.475 1.00 45.47 127 GLU A O 1
ATOM 1019 N N . ALA A 1 128 ? 30.475 -12.452 -40.133 1.00 46.88 128 ALA A N 1
ATOM 1020 C CA . ALA A 1 128 ? 30.927 -12.507 -41.508 1.00 46.88 128 ALA A CA 1
ATOM 1021 C C . ALA A 1 128 ? 31.390 -13.942 -41.758 1.00 46.88 128 ALA A C 1
ATOM 1023 O O . ALA A 1 128 ? 32.384 -14.390 -41.189 1.00 46.88 128 ALA A O 1
ATOM 1024 N N . ASP A 1 129 ? 30.575 -14.659 -42.520 1.00 50.78 129 ASP A N 1
ATOM 1025 C CA . ASP A 1 129 ? 30.975 -15.594 -43.561 1.00 50.78 129 ASP A CA 1
ATOM 1026 C C . ASP A 1 129 ? 32.443 -16.057 -43.468 1.00 50.78 129 ASP A C 1
ATOM 1028 O O . ASP A 1 129 ? 33.356 -15.461 -44.035 1.00 50.78 129 ASP A O 1
ATOM 1032 N N . ARG A 1 130 ? 32.679 -17.139 -42.715 1.00 44.56 130 ARG A N 1
ATOM 1033 C CA . ARG A 1 130 ? 33.839 -18.016 -42.930 1.00 44.56 130 ARG A CA 1
ATOM 1034 C C . ARG A 1 130 ? 33.423 -19.161 -43.852 1.00 44.56 130 ARG A C 1
ATOM 1036 O O . ARG A 1 130 ? 33.605 -20.332 -43.526 1.00 44.56 130 ARG A O 1
ATOM 1043 N N . GLY A 1 131 ? 32.850 -18.811 -45.000 1.00 42.22 131 GLY A N 1
ATOM 1044 C CA . GLY A 1 131 ? 32.958 -19.616 -46.206 1.00 42.22 131 GLY A CA 1
ATOM 1045 C C . GLY A 1 131 ? 34.409 -19.573 -46.684 1.00 42.22 131 GLY A C 1
ATOM 1046 O O . GLY A 1 131 ? 35.024 -18.515 -46.770 1.00 42.22 131 GLY A O 1
ATOM 1047 N N . GLN A 1 132 ? 34.992 -20.745 -46.890 1.00 49.72 132 GLN A N 1
ATOM 1048 C CA . GLN A 1 132 ? 36.368 -20.931 -47.333 1.00 49.72 132 GLN A CA 1
ATOM 1049 C C . GLN A 1 132 ? 36.573 -20.295 -48.715 1.00 49.72 132 GLN A C 1
ATOM 1051 O O . GLN A 1 132 ? 36.005 -20.772 -49.690 1.00 49.72 132 GLN A O 1
ATOM 1056 N N . ASP A 1 133 ? 37.422 -19.272 -48.809 1.00 45.81 133 ASP A N 1
ATOM 1057 C CA . ASP A 1 133 ? 38.052 -18.880 -50.073 1.00 45.81 133 ASP A CA 1
ATOM 1058 C C . ASP A 1 133 ? 39.221 -19.851 -50.341 1.00 45.81 133 ASP A C 1
ATOM 1060 O O . ASP A 1 133 ? 40.207 -19.833 -49.596 1.00 45.81 133 ASP A O 1
ATOM 1064 N N . PRO A 1 134 ? 39.174 -20.715 -51.375 1.00 49.91 134 PRO A N 1
ATOM 1065 C CA . PRO A 1 134 ? 40.216 -21.716 -51.623 1.00 49.91 134 PRO A CA 1
ATOM 1066 C C . PRO A 1 134 ? 41.499 -21.130 -52.240 1.00 49.91 134 PRO A C 1
ATOM 1068 O O . PRO A 1 134 ? 42.462 -21.857 -52.478 1.00 49.91 134 PRO A O 1
ATOM 1071 N N . CYS A 1 135 ? 41.558 -19.822 -52.495 1.00 43.00 135 CYS A N 1
ATOM 1072 C CA . CYS A 1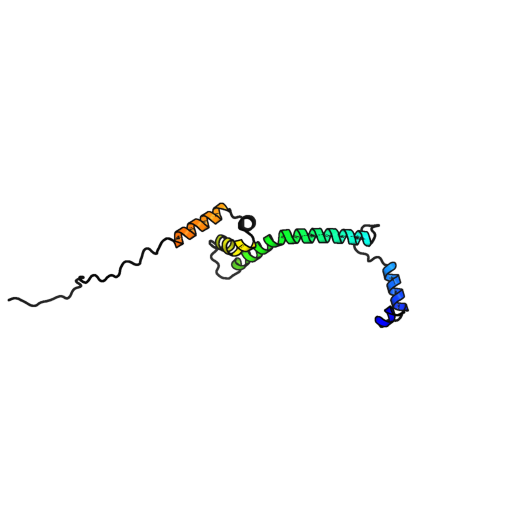 135 ? 42.699 -19.184 -53.143 1.00 43.00 135 CYS A CA 1
ATOM 1073 C C . CYS A 1 135 ? 43.165 -17.945 -52.375 1.00 43.00 135 CYS A C 1
ATOM 1075 O O . CYS A 1 135 ? 42.899 -16.816 -52.776 1.00 43.00 135 CYS A O 1
ATOM 1077 N N . HIS A 1 136 ? 43.939 -18.142 -51.305 1.00 38.75 136 HIS A N 1
ATOM 1078 C CA . HIS A 1 136 ? 44.732 -17.058 -50.727 1.00 38.75 136 HIS A CA 1
ATOM 1079 C C . HIS A 1 136 ? 46.230 -17.424 -50.717 1.00 38.75 136 HIS A C 1
ATOM 1081 O O . HIS A 1 136 ? 46.623 -18.363 -50.022 1.00 38.75 136 HIS A O 1
ATOM 1087 N N . PRO A 1 137 ? 47.100 -16.720 -51.475 1.00 47.66 137 PRO A N 1
ATOM 1088 C CA . PRO A 1 137 ? 48.506 -17.079 -51.580 1.00 47.66 137 PRO A CA 1
ATOM 1089 C C . PRO A 1 137 ? 49.288 -16.435 -50.433 1.00 47.66 137 PRO A C 1
ATOM 1091 O O . PRO A 1 137 ? 49.697 -15.274 -50.497 1.00 47.66 137 PRO A O 1
ATOM 1094 N N . ARG A 1 138 ? 49.539 -17.197 -49.367 1.00 41.59 138 ARG A N 1
ATOM 1095 C CA . ARG A 1 138 ? 50.545 -16.835 -48.361 1.00 41.59 138 ARG A CA 1
ATOM 1096 C C . ARG A 1 138 ? 51.820 -17.644 -48.580 1.00 41.59 138 ARG A C 1
ATOM 1098 O O . ARG A 1 138 ? 51.982 -18.732 -48.056 1.00 41.59 138 ARG A O 1
ATOM 1105 N N . ARG A 1 139 ? 52.704 -17.036 -49.378 1.00 40.53 139 ARG A N 1
ATOM 1106 C CA . ARG A 1 139 ? 54.174 -17.018 -49.270 1.00 40.53 139 ARG A CA 1
ATOM 1107 C C . ARG A 1 139 ? 54.853 -18.313 -48.787 1.00 40.53 139 ARG A C 1
ATOM 1109 O O . ARG A 1 139 ? 54.973 -18.539 -47.590 1.00 40.53 139 ARG A O 1
ATOM 1116 N N . ALA A 1 140 ? 55.512 -18.998 -49.719 1.00 39.38 140 ALA A N 1
ATOM 1117 C CA . ALA A 1 140 ? 56.838 -19.562 -49.478 1.00 39.38 140 ALA A CA 1
ATOM 1118 C C . ALA A 1 140 ? 57.770 -19.147 -50.638 1.00 39.38 140 ALA A C 1
ATOM 1120 O O . ALA A 1 140 ? 57.336 -19.162 -51.793 1.00 39.38 140 ALA A O 1
ATOM 1121 N N . PRO A 1 141 ? 59.008 -18.704 -50.357 1.00 49.72 141 PRO A N 1
ATOM 1122 C CA . PRO A 1 141 ? 59.936 -18.221 -51.368 1.00 49.72 141 PRO A CA 1
ATOM 1123 C C . PRO A 1 141 ? 60.879 -19.345 -51.855 1.00 49.72 141 PRO A C 1
ATOM 1125 O O . PRO A 1 141 ? 61.298 -20.186 -51.068 1.00 49.72 141 PRO A O 1
ATOM 1128 N N . TRP A 1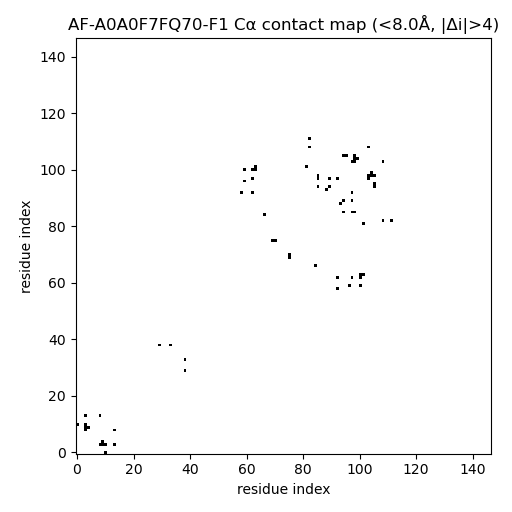 142 ? 61.267 -19.264 -53.136 1.00 38.69 142 TRP A N 1
ATOM 1129 C CA . TRP A 1 142 ? 62.397 -19.936 -53.818 1.00 38.69 142 TRP A CA 1
ATOM 1130 C C . TRP A 1 142 ? 62.193 -21.298 -54.538 1.00 38.69 142 TRP A C 1
ATOM 1132 O O . TRP A 1 142 ? 62.207 -22.361 -53.938 1.00 38.69 142 TRP A O 1
ATOM 1142 N N . ARG A 1 143 ? 62.228 -21.184 -55.884 1.00 44.91 143 ARG A N 1
ATOM 1143 C CA . ARG A 1 143 ? 62.976 -21.959 -56.916 1.00 44.91 143 ARG A CA 1
ATOM 1144 C C . ARG A 1 143 ? 62.633 -23.430 -57.236 1.00 44.91 143 ARG A C 1
ATOM 1146 O O . ARG A 1 143 ? 62.925 -24.316 -56.453 1.00 44.91 143 ARG A O 1
ATOM 1153 N N . CYS A 1 144 ? 62.293 -23.661 -58.516 1.00 36.97 144 CYS A N 1
ATOM 1154 C CA . CYS A 1 144 ? 62.945 -24.584 -59.483 1.00 36.97 144 CYS A CA 1
ATOM 1155 C C . CYS A 1 144 ? 62.476 -24.200 -60.914 1.00 36.97 144 CYS A C 1
ATOM 1157 O O . CYS A 1 144 ? 61.297 -24.301 -61.211 1.00 36.97 144 CYS A O 1
ATOM 1159 N N . ARG A 1 145 ? 63.232 -23.396 -61.679 1.00 42.88 145 ARG A N 1
ATOM 1160 C CA . ARG A 1 145 ? 64.139 -23.761 -62.799 1.00 42.88 145 ARG A CA 1
ATOM 1161 C C . ARG A 1 145 ? 63.496 -24.551 -63.967 1.00 42.88 145 ARG A C 1
ATOM 1163 O O . ARG A 1 145 ? 63.242 -25.736 -63.841 1.00 42.88 145 ARG A O 1
ATOM 1170 N N . SER A 1 146 ? 63.330 -23.839 -65.089 1.00 41.34 146 SER A N 1
ATOM 1171 C CA . SER A 1 146 ? 63.522 -24.216 -66.508 1.00 41.34 146 SER A CA 1
ATOM 1172 C C . SER A 1 146 ? 63.384 -25.680 -66.955 1.00 41.34 146 SER A C 1
ATOM 1174 O O . SER A 1 146 ? 64.233 -26.506 -66.606 1.00 41.34 146 SER A O 1
ATOM 1176 N N . ARG A 1 147 ? 62.510 -25.901 -67.944 1.00 45.25 147 ARG A N 1
ATOM 1177 C CA . ARG A 1 147 ? 62.892 -26.498 -69.231 1.00 45.25 147 ARG A CA 1
ATOM 1178 C C . ARG A 1 147 ? 61.979 -25.998 -70.343 1.00 45.25 147 ARG A C 1
ATOM 1180 O O . ARG A 1 147 ? 60.813 -25.695 -70.016 1.00 45.25 147 ARG A O 1
#

Radius of gyration: 38.5 Å; Cα contacts (8 Å, |Δi|>4): 38; chains: 1; bounding box: 87×39×116 Å

Organism: NCBI:txid408015

Solvent-accessible surface area (backbone atoms only — not comparable to full-atom values): 9499 Å² total; per-residue (Å²): 116,65,72,31,58,78,69,76,43,61,66,63,65,55,50,53,50,57,50,43,63,74,70,52,74,79,90,73,87,71,59,91,90,59,50,73,70,56,51,51,51,52,52,51,53,50,50,55,52,49,56,50,53,48,64,68,45,46,64,60,53,51,50,52,54,63,67,47,55,59,76,76,41,94,85,69,76,85,86,64,52,70,67,50,51,47,62,75,45,30,86,84,62,32,60,71,52,50,22,61,78,67,77,45,55,67,69,58,52,55,52,49,52,54,54,52,53,51,59,73,67,55,72,79,93,76,78,77,78,86,69,85,74,94,81,71,92,79,83,84,87,86,89,85,82,90,134

InterPro domains:
  IPR009057 Homedomain-like superfamily [SSF46689] (2-68)

Foldseek 3Di:
DVVCVVVVHDPVVVVVVVVCVVVDPPPDDDDPPDDPVRVVVVVVVVVVVVVVVCVVCVLLVVLVVVLCVVVPDPPDDPDPRLLVSCVVCCVPRNNVSSCVSVVHDPVVSVVVVVVVVVVVPDDPPDPPDPPDPPDDDDDDDDDDDDD